Protein AF-A0A951FFN9-F1 (afdb_monomer)

Secondary structure (DSSP, 8-state):
-HHHHHHHHTS----TT------HHHHHHHHTSS---SSTTHHHHHHHHHHTSTT-----------TTS-GGG-HHHHHHTTSHHHHHHHHHH-HHHHHHHHHHHHHHHHHHHHH-

Foldseek 3Di:
DQVLLCVLVVHRADLLLLDDDDDPVLVVVVVPDPDDDPASLCSSQSVLSQVPDPPDDDDGDDDDRCVVVDCVVVVVVQVVLVHDVSVVCVCVVDVVVVVVVVVNVVSNSVSSVVRD

Solvent-accessible surface area (backbone atoms only — not comparable to full-atom values): 7029 Å² total; per-residue (Å²): 77,38,70,64,45,16,67,61,71,74,48,89,50,82,49,76,41,70,76,82,88,76,52,76,67,55,51,54,56,60,70,68,48,96,69,79,65,98,53,78,14,41,55,44,30,49,59,50,54,48,65,72,40,87,95,55,82,86,83,88,76,94,70,92,41,54,77,89,76,36,64,85,83,36,56,70,58,22,59,75,54,74,30,63,70,51,38,49,55,54,55,72,63,37,66,67,54,56,54,47,54,51,51,53,39,47,42,28,44,55,25,37,71,74,47,91

Mean predicted aligned error: 4.56 Å

pLDDT: mean 90.26, std 7.68, range [59.62, 97.44]

Sequence (116 aa):
ANHAFGLAFGQELDVTAASRGLSTRAIKALLSLPRPEPTIGNDCAWPLYLARIPNLVIGYTATEGLEWETPDRYADEIAMMGGLDAWIADFDGKTEHWAQRMRIGLHEVEAIERWR

Structure (mmCIF, N/CA/C/O backbone):
data_AF-A0A951FFN9-F1
#
_entry.id   AF-A0A951FFN9-F1
#
loop_
_atom_site.group_PDB
_atom_site.id
_atom_site.type_symbol
_atom_site.label_atom_id
_atom_site.label_alt_id
_atom_site.label_comp_id
_atom_site.label_asym_id
_atom_site.label_entity_id
_atom_site.label_seq_id
_atom_site.pdbx_PDB_ins_code
_atom_site.Cartn_x
_atom_site.Cartn_y
_atom_site.Cartn_z
_atom_site.occupancy
_atom_site.B_iso_or_equiv
_atom_site.auth_seq_id
_atom_site.auth_comp_id
_atom_site.auth_asym_id
_atom_site.auth_atom_id
_atom_site.pdbx_PDB_model_num
ATOM 1 N N . ALA A 1 1 ? 6.674 -5.328 3.746 1.00 88.38 1 ALA A N 1
ATOM 2 C CA . ALA A 1 1 ? 5.446 -5.022 4.502 1.00 88.38 1 ALA A CA 1
ATOM 3 C C . ALA A 1 1 ? 4.487 -6.211 4.590 1.00 88.38 1 ALA A C 1
ATOM 5 O O . ALA A 1 1 ? 4.163 -6.583 5.709 1.00 88.38 1 ALA A O 1
ATOM 6 N N . ASN A 1 2 ? 4.105 -6.861 3.479 1.00 93.44 2 ASN A N 1
ATOM 7 C CA . ASN A 1 2 ? 3.127 -7.972 3.457 1.00 93.44 2 ASN A CA 1
ATOM 8 C C . ASN A 1 2 ? 3.297 -9.031 4.557 1.00 93.44 2 ASN A C 1
ATOM 10 O O . ASN A 1 2 ? 2.337 -9.352 5.247 1.00 93.44 2 ASN A O 1
ATOM 14 N N . HIS A 1 3 ? 4.516 -9.529 4.790 1.00 95.25 3 HIS A N 1
ATOM 15 C CA . HIS A 1 3 ? 4.746 -10.502 5.863 1.00 95.25 3 HIS A CA 1
ATOM 16 C C . HIS A 1 3 ? 4.410 -9.944 7.259 1.00 95.25 3 HIS A C 1
ATOM 18 O O . HIS A 1 3 ? 3.689 -10.577 8.025 1.00 95.25 3 HIS A O 1
ATOM 24 N N . ALA A 1 4 ? 4.878 -8.732 7.579 1.00 95.69 4 ALA A N 1
ATOM 25 C CA . ALA A 1 4 ? 4.565 -8.071 8.846 1.00 95.69 4 ALA A CA 1
ATOM 26 C C . ALA A 1 4 ? 3.060 -7.793 8.984 1.00 95.69 4 ALA A C 1
ATOM 28 O O . ALA A 1 4 ? 2.497 -7.975 10.062 1.00 95.69 4 ALA A O 1
ATOM 29 N N . PHE A 1 5 ? 2.407 -7.406 7.885 1.00 96.00 5 PHE A N 1
ATOM 30 C CA . PHE A 1 5 ? 0.964 -7.198 7.857 1.00 96.00 5 PHE A CA 1
ATOM 31 C C . PHE A 1 5 ? 0.222 -8.498 8.156 1.00 96.00 5 PHE A C 1
ATOM 33 O O . PHE A 1 5 ? -0.653 -8.513 9.015 1.00 96.00 5 PHE A O 1
ATOM 40 N N . GLY A 1 6 ? 0.618 -9.602 7.520 1.00 95.25 6 GLY A N 1
ATOM 41 C CA . GLY A 1 6 ? -0.003 -10.901 7.745 1.00 95.25 6 GLY A CA 1
ATOM 42 C C . GLY A 1 6 ? 0.128 -11.392 9.186 1.00 95.25 6 GLY A C 1
ATOM 43 O O . GLY A 1 6 ? -0.830 -11.938 9.730 1.00 95.25 6 GLY A O 1
ATOM 44 N N . LEU A 1 7 ? 1.261 -11.120 9.844 1.00 96.00 7 LEU A N 1
ATOM 45 C CA . LEU A 1 7 ? 1.438 -11.398 11.274 1.00 96.00 7 LEU A CA 1
ATOM 46 C C . LEU A 1 7 ? 0.487 -10.575 12.156 1.00 96.00 7 LEU A C 1
ATOM 48 O O . LEU A 1 7 ? -0.079 -11.114 13.102 1.00 96.00 7 LEU A O 1
ATOM 52 N N . ALA A 1 8 ? 0.313 -9.285 11.862 1.00 95.50 8 ALA A N 1
ATOM 53 C CA . ALA A 1 8 ? -0.570 -8.403 12.627 1.00 95.50 8 ALA A CA 1
ATOM 54 C C . ALA A 1 8 ? -2.058 -8.696 12.382 1.00 95.50 8 ALA A C 1
ATOM 56 O O . ALA A 1 8 ? -2.869 -8.641 13.302 1.00 95.50 8 ALA A O 1
ATOM 57 N N . PHE A 1 9 ? -2.414 -9.008 11.139 1.00 93.31 9 PHE A N 1
ATOM 58 C CA . PHE A 1 9 ? -3.788 -9.243 10.718 1.00 93.31 9 PHE A CA 1
ATOM 59 C C . PHE A 1 9 ? -4.262 -10.674 11.025 1.00 93.31 9 PHE A C 1
ATOM 61 O O . PHE A 1 9 ? -5.456 -10.914 11.184 1.00 93.31 9 PHE A O 1
ATOM 68 N N . GLY A 1 10 ? -3.333 -11.632 11.114 1.00 93.00 10 GLY A N 1
ATOM 69 C CA . GLY A 1 10 ? -3.628 -13.055 11.310 1.00 93.00 10 GLY A CA 1
ATOM 70 C C . GLY A 1 10 ? -3.967 -13.811 10.020 1.00 93.00 10 GLY A C 1
ATOM 71 O O . GLY A 1 10 ? -4.426 -14.950 10.086 1.00 93.00 10 GLY A O 1
ATOM 72 N N . GLN A 1 11 ? -3.749 -13.199 8.852 1.00 90.19 11 GLN A N 1
ATOM 73 C CA . GLN A 1 11 ? -3.946 -13.807 7.534 1.00 90.19 11 GLN A CA 1
ATOM 74 C C . GLN A 1 11 ? -2.967 -13.202 6.525 1.00 90.19 11 GLN A C 1
ATOM 76 O O . GLN A 1 11 ? -2.741 -11.995 6.530 1.00 90.19 11 GLN A O 1
ATOM 81 N N . GLU A 1 12 ? -2.435 -14.021 5.619 1.00 91.31 12 GLU A N 1
ATOM 82 C CA . GLU A 1 12 ? -1.634 -13.533 4.495 1.00 91.31 12 GLU A CA 1
ATOM 83 C C . GLU A 1 12 ? -2.480 -12.694 3.530 1.00 91.31 12 GLU A C 1
ATOM 85 O O . GLU A 1 12 ? -3.492 -13.154 2.994 1.00 91.31 12 GLU A O 1
ATOM 90 N N . LEU A 1 13 ? -2.055 -11.446 3.331 1.00 90.38 13 LEU A N 1
ATOM 91 C CA . LEU A 1 13 ? -2.694 -10.456 2.474 1.00 90.38 13 LEU A CA 1
ATOM 92 C C . LEU A 1 13 ? -1.608 -9.625 1.784 1.00 90.38 13 LEU A C 1
ATOM 94 O O . LEU A 1 13 ? -0.624 -9.237 2.421 1.00 90.38 13 LEU A O 1
ATOM 98 N N . ASP A 1 14 ? -1.799 -9.342 0.495 1.00 90.88 14 ASP A N 1
ATOM 99 C CA . ASP A 1 14 ? -0.994 -8.350 -0.213 1.00 90.88 14 ASP A CA 1
ATOM 100 C C . ASP A 1 14 ? -1.565 -6.957 0.051 1.00 90.88 14 ASP A C 1
ATOM 102 O O . ASP A 1 14 ? -2.558 -6.547 -0.548 1.00 90.88 14 ASP A O 1
ATOM 106 N N . VAL A 1 15 ? -0.961 -6.252 1.004 1.00 89.88 15 VAL A N 1
ATOM 107 C CA . VAL A 1 15 ? -1.342 -4.878 1.341 1.00 89.88 15 VAL A CA 1
ATOM 108 C C . VAL A 1 15 ? -0.609 -3.863 0.461 1.00 89.88 15 VAL A C 1
ATOM 110 O O . VAL A 1 15 ? -1.113 -2.765 0.239 1.00 89.88 15 VAL A O 1
ATOM 113 N N . THR A 1 16 ? 0.539 -4.257 -0.101 1.00 88.56 16 THR A N 1
ATOM 114 C CA . THR A 1 16 ? 1.396 -3.394 -0.929 1.00 88.56 16 THR A CA 1
ATOM 115 C C . THR A 1 16 ? 0.833 -3.118 -2.318 1.00 88.56 16 THR A C 1
ATOM 117 O O . THR A 1 16 ? 1.267 -2.173 -2.969 1.00 88.56 16 THR A O 1
ATOM 120 N N . ALA A 1 17 ? -0.171 -3.882 -2.759 1.00 88.12 17 ALA A N 1
ATOM 121 C CA . ALA A 1 17 ? -0.916 -3.585 -3.981 1.00 88.12 17 ALA A CA 1
ATOM 122 C C . ALA A 1 17 ? -1.710 -2.263 -3.905 1.00 88.12 17 ALA A C 1
ATOM 124 O O . ALA A 1 17 ? -2.238 -1.812 -4.919 1.00 88.12 17 ALA A O 1
ATOM 125 N N . ALA A 1 18 ? -1.853 -1.665 -2.711 1.00 86.19 18 ALA A N 1
ATOM 126 C CA . ALA A 1 18 ? -2.521 -0.382 -2.452 1.00 86.19 18 ALA A CA 1
ATOM 127 C C . ALA A 1 18 ? -3.989 -0.273 -2.933 1.00 86.19 18 ALA A C 1
ATOM 129 O O . ALA A 1 18 ? -4.625 0.779 -2.796 1.00 86.19 18 ALA A O 1
ATOM 130 N N . SER A 1 19 ? -4.579 -1.363 -3.426 1.00 86.81 19 SER A N 1
ATOM 131 C CA . SER A 1 19 ? -5.939 -1.430 -3.958 1.00 86.81 19 SER A CA 1
ATOM 132 C C . SER A 1 19 ? -6.953 -1.777 -2.868 1.00 86.81 19 SER A C 1
ATOM 134 O O . SER A 1 19 ? -6.740 -2.679 -2.058 1.00 86.81 19 SER A O 1
ATOM 136 N N . ARG A 1 20 ? -8.082 -1.053 -2.819 1.00 88.75 20 ARG A N 1
ATOM 137 C CA . ARG A 1 20 ? -9.149 -1.319 -1.838 1.00 88.75 20 ARG A CA 1
ATOM 138 C C . ARG A 1 20 ? -10.541 -0.969 -2.343 1.00 88.75 20 ARG A C 1
ATOM 140 O O . ARG A 1 20 ? -10.770 0.095 -2.911 1.00 88.75 20 ARG A O 1
ATOM 147 N N . GLY A 1 21 ? -11.497 -1.833 -2.016 1.00 92.31 21 GLY A N 1
ATOM 148 C CA . GLY A 1 21 ? -12.924 -1.528 -2.057 1.00 92.31 21 GLY A CA 1
ATOM 149 C C . GLY A 1 21 ? -13.445 -1.238 -0.651 1.00 92.31 21 GLY A C 1
ATOM 150 O O . GLY A 1 21 ? -13.131 -1.963 0.291 1.00 92.31 21 GLY A O 1
ATOM 151 N N . LEU A 1 22 ? -14.263 -0.194 -0.492 1.00 95.56 22 LEU A N 1
ATOM 152 C CA . LEU A 1 22 ? -14.855 0.169 0.798 1.00 95.56 22 LEU A CA 1
ATOM 153 C C . LEU A 1 22 ? -16.377 0.234 0.699 1.00 95.56 22 LEU A C 1
ATOM 155 O O . LEU A 1 22 ? -16.939 0.908 -0.161 1.00 95.56 22 LEU A O 1
ATOM 159 N N . SER A 1 23 ? -17.061 -0.426 1.636 1.00 96.81 23 SER A N 1
ATOM 160 C CA . SER A 1 23 ? -18.502 -0.235 1.809 1.00 96.81 23 SER A CA 1
ATOM 161 C C . SER A 1 23 ? -18.800 1.124 2.449 1.00 96.81 23 SER A C 1
ATOM 163 O O . SER A 1 23 ? -17.986 1.668 3.197 1.00 96.81 23 SER A O 1
ATOM 165 N N . THR A 1 24 ? -20.019 1.641 2.270 1.00 97.44 24 THR A N 1
ATOM 166 C CA . THR A 1 24 ? -20.462 2.886 2.924 1.00 97.44 24 THR A CA 1
ATOM 167 C C . THR A 1 24 ? -20.293 2.853 4.447 1.00 97.44 24 THR A C 1
ATOM 169 O O . THR A 1 24 ? -19.984 3.875 5.056 1.00 97.44 24 THR A O 1
ATOM 172 N N . ARG A 1 25 ? -20.475 1.687 5.085 1.00 97.06 25 ARG A N 1
ATOM 173 C CA . ARG A 1 25 ? -20.280 1.534 6.537 1.00 97.06 25 ARG A CA 1
ATOM 174 C C . ARG A 1 25 ? -18.808 1.670 6.931 1.00 97.06 25 ARG A C 1
ATOM 176 O O . ARG A 1 25 ? -18.518 2.370 7.895 1.00 97.06 25 ARG A O 1
A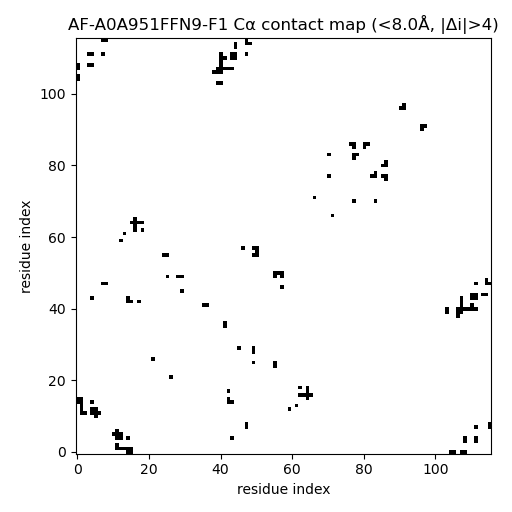TOM 183 N N . ALA A 1 26 ? -17.900 1.066 6.164 1.00 97.25 26 ALA A N 1
ATOM 184 C CA . ALA A 1 26 ? -16.460 1.191 6.384 1.00 97.25 26 ALA A CA 1
ATOM 185 C C . ALA A 1 26 ? -15.983 2.641 6.202 1.00 97.25 26 ALA A C 1
ATOM 187 O O . ALA A 1 26 ? -15.254 3.154 7.044 1.00 97.25 26 ALA A O 1
ATOM 188 N N . ILE A 1 27 ? -16.473 3.335 5.168 1.00 96.06 27 ILE A N 1
ATOM 189 C CA . ILE A 1 27 ? -16.167 4.757 4.940 1.00 96.06 27 ILE A CA 1
ATOM 190 C C . ILE A 1 27 ? -16.587 5.602 6.147 1.00 96.06 27 ILE A C 1
ATOM 192 O O . ILE A 1 27 ? -15.791 6.384 6.655 1.00 96.06 27 ILE A O 1
ATOM 196 N N . LYS A 1 28 ? -17.817 5.424 6.650 1.00 96.50 28 LYS A N 1
ATOM 197 C CA . LYS A 1 28 ? -18.297 6.158 7.834 1.00 96.50 28 LYS A CA 1
ATOM 198 C C . LYS A 1 28 ? -17.435 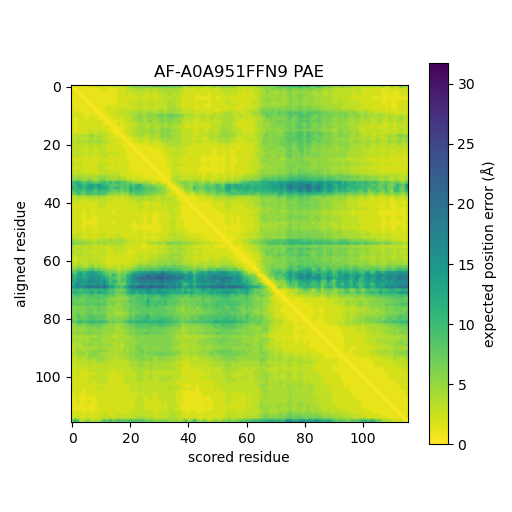5.901 9.070 1.00 96.50 28 LYS A C 1
ATOM 200 O O . LYS A 1 28 ? -17.169 6.837 9.815 1.00 96.50 28 LYS A O 1
ATOM 205 N N . ALA A 1 29 ? -16.997 4.660 9.275 1.00 95.44 29 ALA A N 1
ATOM 206 C CA . ALA A 1 29 ? -16.105 4.325 10.376 1.00 95.44 29 ALA A CA 1
ATOM 207 C C . ALA A 1 29 ? -14.746 5.028 10.247 1.00 95.44 29 ALA A C 1
ATOM 209 O O . ALA A 1 29 ? -14.306 5.673 11.194 1.00 95.44 29 ALA A O 1
ATOM 210 N N . LEU A 1 30 ? -14.119 4.985 9.068 1.00 94.12 30 LEU A N 1
ATOM 211 C CA . LEU A 1 30 ? -12.847 5.673 8.824 1.00 94.12 30 LEU A CA 1
ATOM 212 C C . LEU A 1 30 ? -12.964 7.190 9.009 1.00 94.12 30 LEU A C 1
ATOM 214 O O . LEU A 1 30 ? -12.105 7.796 9.637 1.00 94.12 30 LEU A O 1
ATOM 218 N N . LEU A 1 31 ? -14.051 7.799 8.529 1.00 93.44 31 LEU A N 1
ATOM 219 C CA . LEU A 1 31 ? -14.303 9.235 8.689 1.00 93.44 31 LEU A CA 1
ATOM 220 C C . LEU A 1 31 ? -14.570 9.656 10.142 1.00 93.44 31 LEU A C 1
ATOM 222 O O . LEU A 1 31 ? -14.4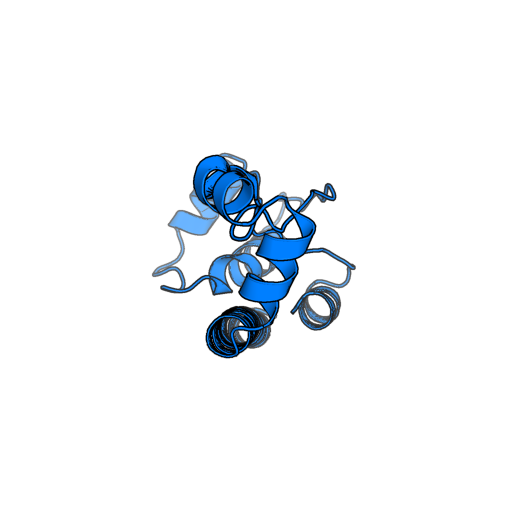95 10.843 10.447 1.00 93.44 31 LEU A O 1
ATOM 226 N N . SER A 1 32 ? -14.883 8.713 11.035 1.00 92.25 32 SER A N 1
ATOM 227 C CA . SER A 1 32 ? -15.023 8.992 12.469 1.00 92.25 32 SER A CA 1
ATOM 228 C C . SER A 1 32 ? -13.680 9.076 13.203 1.00 92.25 32 SER A C 1
ATOM 230 O O . SER A 1 32 ? -13.639 9.522 14.351 1.00 92.25 32 SER A O 1
ATOM 232 N N . LEU A 1 33 ? -12.577 8.674 12.557 1.00 89.25 33 LEU A N 1
ATOM 233 C CA . LEU A 1 33 ? -11.244 8.794 13.132 1.00 89.25 33 LEU A CA 1
ATOM 234 C C . LEU A 1 33 ? -10.806 10.268 13.168 1.00 89.25 33 LEU A C 1
ATOM 236 O O . LEU A 1 33 ? -10.962 10.984 12.178 1.00 89.25 33 LEU A O 1
ATOM 240 N N . PRO A 1 34 ? -10.197 10.730 14.274 1.00 83.31 34 PRO A N 1
ATOM 241 C CA . PRO A 1 34 ? -9.832 12.135 14.449 1.00 83.31 34 PRO A CA 1
ATOM 242 C C . PRO A 1 34 ? -8.780 12.634 13.446 1.00 83.31 34 PRO A C 1
ATOM 244 O O . PRO A 1 34 ? -8.734 13.834 13.177 1.00 83.31 34 PRO A O 1
ATOM 247 N N . ARG A 1 35 ? -7.945 11.746 12.878 1.00 79.94 35 ARG A N 1
ATOM 248 C CA . ARG A 1 35 ? -7.057 12.054 11.743 1.00 79.94 35 ARG A CA 1
ATOM 249 C C . ARG A 1 35 ? -6.475 10.768 11.126 1.00 79.94 35 ARG A C 1
ATOM 251 O O . ARG A 1 35 ? -5.906 9.981 11.880 1.00 79.94 35 ARG A O 1
ATOM 258 N N . PRO A 1 36 ? -6.559 10.552 9.800 1.00 72.88 36 PRO A N 1
ATOM 259 C CA . PRO A 1 36 ? -5.817 9.479 9.137 1.00 72.88 36 PRO A CA 1
ATOM 260 C C . PRO A 1 36 ? -4.315 9.800 9.079 1.00 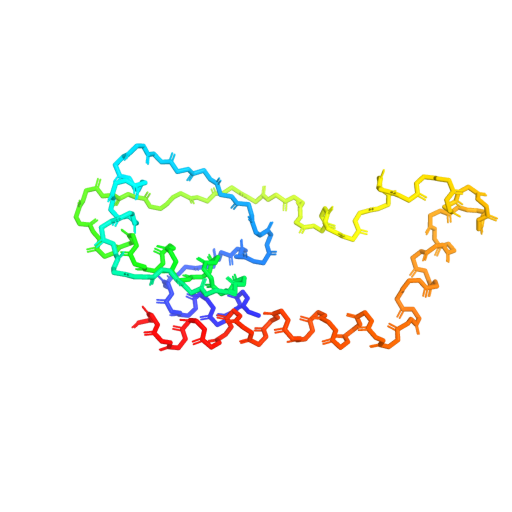72.88 36 PRO A C 1
ATOM 262 O O . PRO A 1 36 ? -3.910 10.962 9.202 1.00 72.88 36 PRO A O 1
ATOM 265 N N . GLU A 1 37 ? -3.480 8.784 8.870 1.00 75.56 37 GLU A N 1
ATOM 266 C CA . GLU A 1 37 ? -2.041 8.990 8.695 1.00 75.56 37 GLU A CA 1
ATOM 267 C C . GLU A 1 37 ? -1.791 9.787 7.404 1.00 75.56 37 GLU A C 1
ATOM 269 O O . GLU A 1 37 ? -2.407 9.498 6.382 1.00 75.56 37 GLU A O 1
ATOM 274 N N . PRO A 1 38 ? -0.921 10.807 7.377 1.00 85.75 38 PRO A N 1
ATOM 275 C CA . PRO A 1 38 ? -0.643 11.556 6.151 1.00 85.75 38 PRO A CA 1
ATOM 276 C C . PRO A 1 38 ? 0.373 10.820 5.256 1.00 85.75 38 PRO A C 1
ATOM 278 O O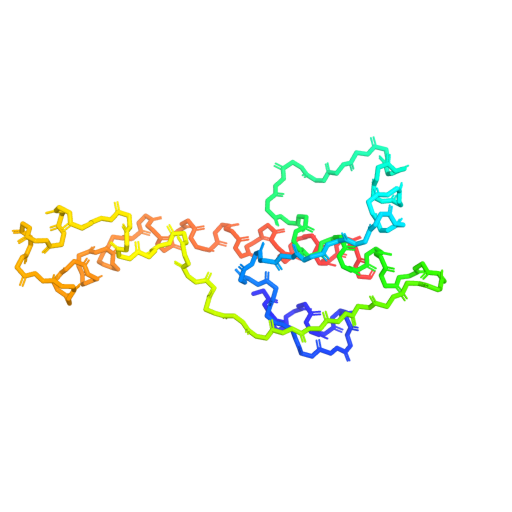 . PRO A 1 38 ? 1.253 11.447 4.672 1.00 85.75 38 PRO A O 1
ATOM 281 N N . THR A 1 39 ? 0.303 9.489 5.199 1.00 90.81 39 THR A N 1
ATOM 282 C CA . THR A 1 39 ? 1.245 8.620 4.482 1.00 90.81 39 THR A CA 1
ATOM 283 C C . THR A 1 39 ? 0.500 7.458 3.819 1.00 90.81 39 THR A C 1
ATOM 285 O O . THR A 1 39 ? -0.684 7.220 4.077 1.00 90.81 39 THR A O 1
ATOM 288 N N . ILE A 1 40 ? 1.222 6.697 2.993 1.00 90.06 40 ILE A N 1
ATOM 289 C CA . ILE A 1 40 ? 0.746 5.429 2.420 1.00 90.06 40 ILE A CA 1
ATOM 290 C C . ILE A 1 40 ? 0.512 4.341 3.488 1.00 90.06 40 ILE A C 1
ATOM 292 O O . ILE A 1 40 ? -0.146 3.345 3.227 1.00 90.06 40 ILE A O 1
ATOM 296 N N . GLY A 1 41 ? 0.947 4.563 4.736 1.00 93.25 41 GLY A N 1
ATOM 297 C CA . GLY A 1 41 ? 0.693 3.662 5.864 1.00 93.25 41 GLY A CA 1
ATOM 298 C C . GLY A 1 41 ? -0.795 3.424 6.159 1.00 93.25 41 GLY A C 1
ATOM 299 O O . GLY A 1 41 ? -1.153 2.401 6.744 1.00 93.25 41 GLY A O 1
ATOM 300 N N . ASN A 1 42 ? -1.688 4.301 5.678 1.00 92.69 42 ASN A N 1
ATOM 301 C CA . ASN A 1 42 ? -3.139 4.077 5.720 1.00 92.69 42 ASN A CA 1
ATOM 302 C C . ASN A 1 42 ? -3.572 2.754 5.077 1.00 92.69 42 ASN A C 1
ATOM 304 O O . ASN A 1 42 ? -4.588 2.188 5.479 1.00 92.69 42 ASN A O 1
ATOM 308 N N . ASP A 1 43 ? -2.807 2.265 4.106 1.00 91.56 43 ASP A N 1
ATOM 309 C CA . ASP A 1 43 ? -3.078 1.030 3.374 1.00 91.56 43 ASP A CA 1
ATOM 310 C C . ASP A 1 43 ? -3.032 -0.170 4.321 1.00 91.56 43 ASP A C 1
ATOM 312 O O . ASP A 1 43 ? -3.830 -1.095 4.193 1.00 91.56 43 ASP A O 1
ATOM 316 N N . CYS A 1 44 ? -2.195 -0.087 5.360 1.00 94.06 44 CYS A N 1
ATOM 317 C CA . CYS A 1 44 ? -2.150 -1.036 6.462 1.00 94.06 44 CYS A CA 1
ATOM 318 C C . CYS A 1 44 ? -3.061 -0.643 7.638 1.00 94.06 44 CYS A C 1
ATOM 320 O O . CYS A 1 44 ? -3.754 -1.491 8.202 1.00 94.06 44 CYS A O 1
ATOM 322 N N . ALA A 1 45 ? -3.083 0.633 8.030 1.00 93.88 45 ALA A N 1
ATOM 323 C CA . ALA A 1 45 ? -3.815 1.075 9.219 1.00 93.88 45 ALA A CA 1
ATOM 324 C C . ALA A 1 45 ? -5.331 0.847 9.101 1.00 93.88 45 ALA A C 1
ATOM 326 O O . ALA A 1 45 ? -5.981 0.391 10.044 1.00 93.88 45 ALA A O 1
ATOM 327 N N . TRP A 1 46 ? -5.912 1.150 7.937 1.00 93.88 46 TRP A N 1
ATOM 328 C CA . TRP A 1 46 ? -7.356 1.063 7.724 1.00 93.88 46 TRP A CA 1
ATOM 329 C C . TRP A 1 46 ? -7.903 -0.360 7.857 1.00 93.88 46 TRP A C 1
ATOM 331 O O . TRP A 1 46 ? -8.856 -0.528 8.619 1.00 93.88 46 TRP A O 1
ATOM 341 N N . PRO A 1 47 ? -7.363 -1.391 7.177 1.00 93.81 47 PRO A N 1
ATOM 342 C CA . PRO A 1 47 ? -7.866 -2.751 7.344 1.00 93.81 47 PRO A CA 1
ATOM 343 C C . PRO A 1 47 ? -7.690 -3.275 8.776 1.00 93.81 47 PRO A C 1
ATOM 345 O O . PRO A 1 47 ? -8.615 -3.912 9.278 1.00 93.81 47 PRO A O 1
ATOM 348 N N . LEU A 1 48 ? -6.589 -2.951 9.470 1.00 94.38 48 LEU A N 1
ATOM 349 C CA . LEU A 1 48 ? -6.397 -3.321 10.884 1.00 94.38 48 LEU A CA 1
ATOM 350 C C . LEU A 1 48 ? -7.454 -2.679 11.793 1.00 94.38 48 LEU A C 1
ATOM 352 O O . LEU A 1 48 ? -8.048 -3.348 12.639 1.00 94.38 48 LEU A O 1
ATOM 356 N N . TYR A 1 49 ? -7.744 -1.392 11.592 1.00 94.50 49 TYR A N 1
ATOM 357 C CA . TYR A 1 49 ? -8.805 -0.701 12.320 1.00 94.50 49 TYR A CA 1
ATOM 358 C C . TYR A 1 49 ? -10.190 -1.287 12.018 1.00 94.50 49 TYR A C 1
ATOM 360 O O . TYR A 1 49 ? -10.947 -1.607 12.934 1.00 94.50 49 TYR A O 1
ATOM 368 N N . LEU A 1 50 ? -10.526 -1.447 10.736 1.00 95.12 50 LEU A N 1
ATOM 369 C CA . LEU A 1 50 ? -11.839 -1.918 10.299 1.00 95.12 50 LEU A CA 1
ATOM 370 C C . LEU A 1 50 ? -12.116 -3.361 10.732 1.00 95.12 50 LEU A C 1
ATOM 372 O O . LEU A 1 50 ? -13.262 -3.672 11.055 1.00 95.12 50 LEU A O 1
ATOM 376 N N . ALA A 1 51 ? -11.091 -4.216 10.803 1.00 94.25 51 ALA A N 1
ATOM 377 C CA . ALA A 1 51 ? -11.211 -5.590 11.294 1.00 94.25 51 ALA A CA 1
ATOM 378 C C . ALA A 1 51 ? -11.666 -5.674 12.762 1.00 94.25 51 ALA A C 1
ATOM 380 O O . ALA A 1 51 ? -12.233 -6.682 13.177 1.00 94.25 51 ALA A O 1
ATOM 381 N N . ARG A 1 52 ? -11.466 -4.608 13.550 1.00 93.31 52 ARG A N 1
ATOM 382 C CA . ARG A 1 52 ? -11.893 -4.529 14.958 1.00 93.31 52 ARG A CA 1
ATOM 383 C C . ARG A 1 52 ? -13.345 -4.081 15.122 1.00 93.31 52 ARG A C 1
ATOM 385 O O . ARG A 1 52 ? -13.872 -4.120 16.233 1.00 93.31 52 ARG A O 1
ATOM 392 N N . ILE A 1 53 ? -13.998 -3.629 14.051 1.00 95.44 53 ILE A N 1
ATOM 393 C CA . ILE A 1 53 ? -15.371 -3.126 14.110 1.00 95.44 53 ILE A CA 1
ATOM 394 C C . ILE A 1 53 ? -16.351 -4.291 13.952 1.00 95.44 53 ILE A C 1
ATOM 396 O O . ILE A 1 53 ? -16.355 -4.952 12.909 1.00 95.44 53 ILE A O 1
ATOM 400 N N . PRO A 1 54 ? -17.253 -4.512 14.927 1.00 94.69 54 PRO A N 1
ATOM 401 C CA . PRO A 1 54 ? -18.265 -5.550 14.809 1.00 94.69 54 PRO A CA 1
ATOM 402 C C . PRO A 1 54 ? -19.111 -5.382 13.540 1.00 94.69 54 PRO A C 1
ATOM 404 O O . PRO A 1 54 ? -19.568 -4.283 13.221 1.00 94.69 54 PRO A O 1
ATOM 407 N N . ASN A 1 55 ? -19.397 -6.494 12.859 1.00 93.12 55 ASN A N 1
ATOM 408 C CA . ASN A 1 55 ? -20.232 -6.563 11.649 1.00 93.12 55 ASN A CA 1
ATOM 409 C C . ASN A 1 55 ? -19.626 -5.946 10.373 1.00 93.12 55 ASN A C 1
ATOM 411 O O . ASN A 1 55 ? -20.351 -5.761 9.384 1.00 93.12 55 ASN A O 1
ATOM 415 N N . LEU A 1 56 ? -18.326 -5.641 10.373 1.00 95.88 56 LEU A N 1
ATOM 416 C CA . LEU A 1 56 ? -17.540 -5.483 9.152 1.00 95.88 56 LEU A CA 1
ATOM 417 C C . LEU A 1 56 ? -16.741 -6.760 8.886 1.00 95.88 56 LEU A C 1
ATOM 419 O O . LEU A 1 56 ? -16.370 -7.480 9.806 1.00 95.88 56 LEU A O 1
ATOM 423 N N . VAL A 1 57 ? -16.514 -7.047 7.607 1.00 93.38 57 VAL A N 1
ATOM 424 C CA . VAL A 1 57 ? -15.730 -8.196 7.148 1.00 93.38 57 VAL A CA 1
ATOM 425 C C . VAL A 1 57 ? -14.681 -7.674 6.185 1.00 93.38 57 VAL A C 1
ATOM 427 O O . VAL A 1 57 ? -14.985 -6.824 5.344 1.00 93.38 57 VAL A O 1
ATOM 430 N N . ILE A 1 58 ? -13.461 -8.186 6.311 1.00 92.50 58 ILE A N 1
ATOM 431 C CA . ILE A 1 58 ? -12.382 -7.921 5.368 1.00 92.50 58 ILE A CA 1
ATOM 432 C C . ILE A 1 58 ? -12.353 -9.064 4.356 1.00 92.50 58 ILE A C 1
ATOM 434 O O . ILE A 1 58 ? -12.200 -10.226 4.723 1.00 92.50 58 ILE A O 1
ATOM 438 N N . GLY A 1 59 ? -12.565 -8.722 3.087 1.00 91.88 59 GLY A N 1
ATOM 439 C CA . GLY A 1 59 ? -12.365 -9.629 1.960 1.00 91.88 59 GLY A CA 1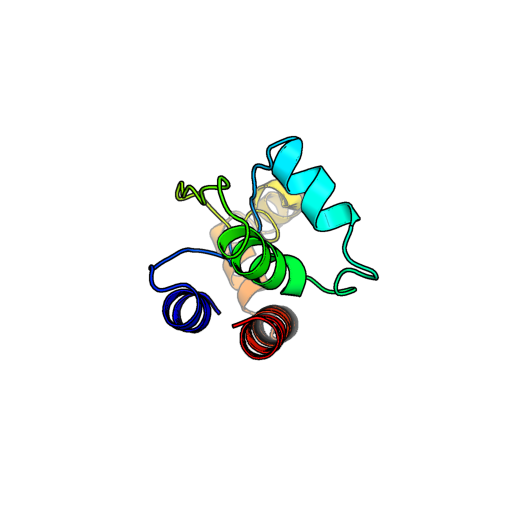
ATOM 440 C C . GLY A 1 59 ? -11.001 -9.400 1.317 1.00 91.88 59 GLY A C 1
ATOM 441 O O . GLY A 1 59 ? -10.382 -8.358 1.526 1.00 91.88 59 GLY A O 1
ATOM 442 N N . TYR A 1 60 ? -10.560 -10.358 0.506 1.00 91.88 60 TYR A N 1
ATOM 443 C CA . TYR A 1 60 ? -9.319 -10.261 -0.254 1.00 91.88 60 TYR A CA 1
ATOM 444 C C . TYR A 1 60 ? -9.513 -10.772 -1.676 1.00 91.88 60 TYR A C 1
ATOM 446 O O . TYR A 1 60 ? -10.207 -11.760 -1.917 1.00 91.88 60 TYR A O 1
ATOM 454 N N . THR A 1 61 ? -8.894 -10.086 -2.625 1.00 90.25 61 THR A N 1
ATOM 455 C CA . THR A 1 61 ? -8.778 -10.513 -4.015 1.00 90.25 61 THR A CA 1
ATOM 456 C C . THR A 1 61 ? -7.401 -10.080 -4.476 1.00 90.25 61 THR A C 1
ATOM 458 O O . THR A 1 61 ? -7.086 -8.897 -4.404 1.00 90.25 61 THR A O 1
ATOM 461 N N . ALA A 1 62 ? -6.578 -11.042 -4.891 1.00 88.44 62 ALA A N 1
ATOM 462 C CA . ALA A 1 62 ? -5.253 -10.746 -5.414 1.00 88.44 62 ALA A CA 1
ATOM 463 C C . ALA A 1 62 ? -5.376 -9.916 -6.699 1.00 88.44 62 ALA A C 1
ATOM 465 O O . ALA A 1 62 ? -6.214 -10.213 -7.555 1.00 88.44 62 ALA A O 1
ATOM 466 N N . THR A 1 63 ? -4.536 -8.896 -6.823 1.00 83.50 63 THR A N 1
ATOM 467 C CA . THR A 1 63 ? -4.442 -8.034 -8.003 1.00 83.50 63 THR A CA 1
ATOM 468 C C . THR A 1 63 ? -2.992 -7.947 -8.455 1.00 83.50 63 THR A C 1
ATOM 470 O O . THR A 1 63 ? -2.078 -8.238 -7.687 1.00 83.50 63 THR A O 1
ATOM 473 N N . GLU A 1 64 ? -2.775 -7.533 -9.699 1.00 78.06 64 GLU A N 1
ATOM 474 C CA . GLU A 1 64 ? -1.473 -6.995 -10.096 1.00 78.06 64 GLU A CA 1
ATOM 475 C C . GLU A 1 64 ? -1.322 -5.638 -9.380 1.00 78.06 64 GLU A C 1
ATOM 477 O O . GLU A 1 64 ? -2.242 -4.821 -9.416 1.00 78.06 64 GLU A O 1
ATOM 482 N N . GLY A 1 65 ? -0.262 -5.474 -8.584 1.00 67.56 65 GLY A N 1
ATOM 483 C CA . GLY A 1 65 ? -0.116 -4.376 -7.619 1.00 67.56 65 GLY A CA 1
ATOM 484 C C . GLY A 1 65 ? 0.951 -3.343 -7.982 1.00 67.56 65 GLY A C 1
ATOM 485 O O . GLY A 1 65 ? 1.197 -2.430 -7.195 1.00 67.56 65 GLY A O 1
ATOM 486 N N . LEU A 1 66 ? 1.605 -3.470 -9.139 1.00 64.69 66 LEU A N 1
ATOM 487 C CA . LEU A 1 66 ? 2.723 -2.609 -9.531 1.00 64.69 66 LEU A CA 1
ATOM 488 C C . LEU A 1 66 ? 2.294 -1.462 -10.452 1.00 64.69 66 LEU A C 1
ATOM 490 O O . LEU A 1 66 ? 3.149 -0.805 -11.035 1.00 64.69 66 LEU A O 1
ATOM 494 N N . GLU A 1 67 ? 0.997 -1.133 -10.523 1.00 59.62 67 GLU A N 1
ATOM 495 C CA . GLU A 1 67 ? 0.436 -0.069 -11.384 1.00 59.62 67 GLU A CA 1
ATOM 496 C C . GLU A 1 67 ? 1.017 1.349 -11.181 1.00 59.62 67 GLU A C 1
ATOM 498 O O . GLU A 1 67 ? 0.786 2.270 -11.975 1.00 59.62 67 GLU A O 1
ATOM 503 N N . TRP A 1 68 ? 1.763 1.568 -10.099 1.00 60.03 68 TRP A N 1
ATOM 504 C CA . TRP A 1 68 ? 2.485 2.817 -9.865 1.00 60.03 68 TRP A CA 1
ATOM 505 C C . TRP A 1 68 ? 3.864 2.851 -10.553 1.00 60.03 68 TRP A C 1
ATOM 507 O O . TRP A 1 68 ? 4.344 3.941 -10.859 1.00 60.03 68 TRP A O 1
ATOM 517 N N . GLU A 1 69 ? 4.449 1.686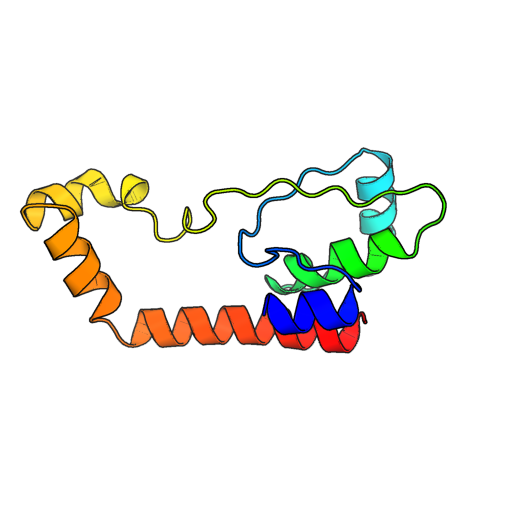 -10.852 1.00 66.25 69 GLU A N 1
ATOM 518 C CA . GLU A 1 69 ? 5.653 1.481 -11.680 1.00 66.25 69 GLU A CA 1
ATOM 519 C C . GLU A 1 69 ? 5.299 0.859 -13.035 1.00 66.25 69 GLU A C 1
ATOM 521 O O . GLU A 1 69 ? 6.188 0.386 -13.746 1.00 66.25 69 GLU A O 1
ATOM 526 N N . THR A 1 70 ? 4.010 0.809 -13.403 1.00 68.44 70 THR A N 1
ATOM 527 C CA . THR A 1 70 ? 3.641 0.064 -14.598 1.00 68.44 70 THR A CA 1
ATOM 528 C C . THR A 1 70 ? 4.127 0.760 -15.862 1.00 68.44 70 THR A C 1
ATOM 530 O O . THR A 1 70 ? 3.935 1.970 -16.043 1.00 68.44 70 THR A O 1
ATOM 533 N N . PRO A 1 71 ? 4.648 -0.040 -16.801 1.00 75.31 71 PRO A N 1
ATOM 534 C CA . PRO A 1 71 ? 4.983 0.372 -18.157 1.00 75.31 71 PRO A CA 1
ATOM 535 C C . PRO A 1 71 ? 3.896 1.181 -18.875 1.00 75.31 71 PRO A C 1
ATOM 537 O O . PRO A 1 71 ? 4.195 2.020 -19.721 1.00 75.31 71 PRO A O 1
ATOM 540 N N . ASP A 1 72 ? 2.630 0.972 -18.512 1.00 76.56 72 ASP A N 1
ATOM 541 C CA . ASP A 1 72 ? 1.467 1.627 -19.116 1.00 76.56 72 ASP A CA 1
ATOM 542 C C . ASP A 1 72 ? 1.507 3.160 -19.022 1.00 76.56 72 ASP A C 1
ATOM 544 O O . ASP A 1 72 ? 0.910 3.849 -19.850 1.00 76.56 72 ASP A O 1
ATOM 548 N N . ARG A 1 73 ? 2.234 3.716 -18.041 1.00 81.88 73 ARG A N 1
ATOM 549 C CA . ARG A 1 73 ? 2.427 5.170 -17.892 1.00 81.88 73 ARG A CA 1
ATOM 550 C C . ARG A 1 73 ? 3.573 5.728 -18.738 1.00 81.88 73 ARG A C 1
ATOM 552 O O . ARG A 1 73 ? 3.691 6.944 -18.857 1.00 81.88 73 ARG A O 1
ATOM 559 N N . TYR A 1 74 ? 4.394 4.856 -19.318 1.00 86.00 74 TYR A N 1
ATOM 560 C CA . TYR A 1 74 ? 5.683 5.179 -19.929 1.00 86.00 74 TYR A CA 1
ATOM 561 C C . TYR A 1 74 ? 5.788 4.675 -21.373 1.00 86.00 74 TYR A C 1
ATOM 563 O O . TYR A 1 74 ? 6.886 4.440 -21.870 1.00 86.00 74 TYR A O 1
ATOM 571 N N . ALA A 1 75 ? 4.656 4.512 -22.065 1.00 89.88 75 ALA A N 1
ATOM 572 C CA . ALA A 1 75 ? 4.607 3.938 -23.413 1.00 89.88 75 ALA A CA 1
ATOM 573 C C . ALA A 1 75 ? 5.590 4.605 -24.399 1.00 89.88 75 ALA A C 1
ATOM 575 O O . ALA A 1 75 ? 6.285 3.907 -25.140 1.00 89.88 75 ALA A O 1
ATOM 576 N N . ASP A 1 76 ? 5.697 5.937 -24.365 1.00 92.00 76 ASP A N 1
ATOM 577 C CA . ASP A 1 76 ? 6.617 6.694 -25.223 1.00 92.00 76 ASP A CA 1
ATOM 578 C C . ASP A 1 76 ? 8.092 6.434 -24.867 1.00 92.00 76 ASP A C 1
ATOM 580 O O . ASP A 1 76 ? 8.922 6.222 -25.752 1.00 92.00 76 ASP A O 1
ATOM 584 N N . GLU A 1 77 ? 8.424 6.392 -23.573 1.00 91.94 77 GLU A N 1
ATOM 585 C CA . GLU A 1 77 ? 9.782 6.105 -23.094 1.00 91.94 77 GLU A CA 1
ATOM 586 C C . GLU A 1 77 ? 10.198 4.675 -23.439 1.00 91.94 77 GLU A C 1
ATOM 588 O O . GLU A 1 77 ? 11.293 4.447 -23.945 1.00 91.94 77 GLU A O 1
ATOM 593 N N . ILE A 1 78 ? 9.297 3.714 -23.248 1.00 92.75 78 ILE A N 1
ATOM 594 C CA . ILE A 1 78 ? 9.507 2.308 -23.598 1.00 92.75 78 ILE A CA 1
ATOM 595 C C . ILE A 1 78 ? 9.801 2.167 -25.090 1.00 92.75 78 ILE A C 1
ATOM 597 O O . ILE A 1 78 ? 10.744 1.471 -25.474 1.00 92.75 78 ILE A O 1
ATOM 601 N N . ALA A 1 79 ? 9.022 2.845 -25.937 1.00 93.88 79 ALA A N 1
ATOM 602 C CA . ALA A 1 79 ? 9.250 2.847 -27.376 1.00 93.88 79 ALA A CA 1
ATOM 603 C C . ALA A 1 79 ? 10.613 3.467 -27.730 1.00 93.88 79 ALA A C 1
ATOM 605 O O . ALA A 1 79 ? 11.351 2.900 -28.537 1.00 93.88 79 ALA A O 1
ATOM 606 N N . MET A 1 80 ? 10.985 4.585 -27.095 1.00 95.31 80 MET A N 1
ATOM 607 C CA . MET A 1 80 ? 12.288 5.235 -27.289 1.00 95.31 80 MET A CA 1
ATOM 608 C C . MET A 1 80 ? 13.471 4.368 -26.844 1.00 95.31 80 MET A C 1
ATOM 610 O O . MET A 1 80 ? 14.528 4.406 -27.471 1.00 95.31 80 MET A O 1
ATOM 614 N N . MET A 1 81 ? 13.302 3.585 -25.780 1.00 94.44 81 MET A N 1
ATOM 615 C CA . MET A 1 81 ? 14.340 2.715 -25.219 1.00 94.44 81 MET A CA 1
ATOM 616 C C . MET A 1 81 ? 14.450 1.364 -25.934 1.00 94.44 81 MET A C 1
ATOM 618 O O . MET A 1 81 ? 15.324 0.563 -25.610 1.00 94.44 81 MET A O 1
ATOM 622 N N . GLY A 1 82 ? 13.605 1.122 -26.939 1.00 95.12 82 GLY A N 1
ATOM 623 C CA . GLY A 1 82 ? 13.645 -0.088 -27.755 1.00 95.12 82 GLY A CA 1
ATOM 624 C C . GLY A 1 82 ? 12.892 -1.274 -27.156 1.00 95.12 82 GLY A C 1
ATOM 625 O O . GLY A 1 82 ? 13.078 -2.397 -27.621 1.00 95.12 82 GLY A O 1
ATOM 626 N N . GLY A 1 83 ? 12.033 -1.044 -26.160 1.00 92.88 83 GLY A N 1
ATOM 627 C CA . GLY A 1 83 ? 11.151 -2.059 -25.594 1.00 92.88 83 GLY A CA 1
ATOM 628 C C . GLY A 1 83 ? 11.114 -2.079 -24.070 1.00 92.88 83 GLY A C 1
ATOM 629 O O . GLY A 1 83 ? 11.881 -1.405 -23.382 1.00 92.88 83 GLY A O 1
ATOM 630 N N . LEU A 1 84 ? 10.181 -2.881 -23.553 1.00 90.25 84 LEU A N 1
ATOM 631 C CA . LEU A 1 84 ? 9.872 -2.979 -22.129 1.00 90.25 84 LEU A CA 1
ATOM 632 C C . LEU A 1 84 ? 11.080 -3.420 -21.296 1.00 90.25 84 LEU A C 1
ATOM 634 O O . LEU A 1 84 ? 11.377 -2.804 -20.280 1.00 90.25 84 LEU A O 1
ATOM 638 N N . ASP A 1 85 ? 11.803 -4.444 -21.746 1.00 92.06 85 ASP A N 1
ATOM 639 C CA . ASP A 1 85 ? 12.929 -5.006 -20.992 1.00 92.06 85 ASP A CA 1
ATOM 640 C C . ASP A 1 85 ? 14.057 -3.984 -20.785 1.00 92.06 85 ASP A C 1
ATOM 642 O O . ASP A 1 85 ? 14.645 -3.912 -19.707 1.00 92.06 85 ASP A O 1
ATOM 646 N N . ALA A 1 86 ? 14.336 -3.159 -21.802 1.00 93.50 86 ALA A N 1
ATOM 647 C CA . ALA A 1 86 ? 15.338 -2.098 -21.717 1.00 93.50 86 ALA A CA 1
ATOM 648 C C . ALA A 1 86 ? 14.907 -0.992 -20.746 1.00 93.50 86 ALA A C 1
ATOM 650 O O . ALA A 1 86 ? 15.725 -0.500 -19.968 1.00 93.50 86 ALA A O 1
ATOM 651 N N . TRP A 1 87 ? 13.620 -0.638 -20.761 1.00 92.75 87 TRP A N 1
ATOM 652 C CA . TRP A 1 87 ? 13.049 0.325 -19.825 1.00 92.75 87 TRP A CA 1
ATOM 653 C C . TRP A 1 87 ? 13.072 -0.200 -18.382 1.00 92.75 87 TRP A C 1
ATOM 655 O O . TRP A 1 87 ? 13.539 0.514 -17.501 1.00 92.75 87 TRP A O 1
ATOM 665 N N . ILE A 1 88 ? 12.677 -1.458 -18.136 1.00 90.56 88 ILE A N 1
ATOM 666 C CA . ILE A 1 88 ? 12.746 -2.084 -16.801 1.00 90.56 88 ILE A CA 1
ATOM 667 C C . ILE A 1 88 ? 14.189 -2.100 -16.294 1.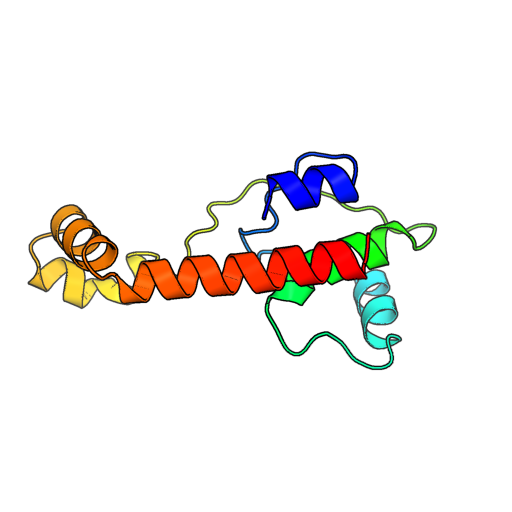00 90.56 88 ILE A C 1
ATOM 669 O O . ILE A 1 88 ? 14.438 -1.714 -15.156 1.00 90.56 88 ILE A O 1
ATOM 673 N N . ALA A 1 89 ? 15.150 -2.509 -17.127 1.00 92.44 89 ALA A N 1
ATOM 674 C CA . ALA A 1 89 ? 16.553 -2.575 -16.727 1.00 92.44 89 ALA A CA 1
ATOM 675 C C . ALA A 1 89 ? 17.123 -1.200 -16.330 1.00 92.44 89 ALA A C 1
ATOM 677 O O . ALA A 1 89 ? 17.890 -1.109 -15.372 1.00 92.44 89 ALA A O 1
ATOM 678 N N . ASP A 1 90 ? 16.740 -0.132 -17.033 1.00 92.31 90 ASP A N 1
ATOM 679 C CA . ASP A 1 90 ? 17.109 1.239 -16.664 1.00 92.31 90 ASP A CA 1
ATOM 680 C C . ASP A 1 90 ? 16.380 1.713 -15.402 1.00 92.31 90 ASP A C 1
ATOM 682 O O . ASP A 1 90 ? 16.998 2.276 -14.497 1.00 92.31 90 ASP A O 1
ATOM 686 N N . PHE A 1 91 ? 15.074 1.452 -15.312 1.00 89.38 91 PHE A N 1
ATOM 687 C CA . PHE A 1 91 ? 14.247 1.848 -14.179 1.00 89.38 91 PHE A CA 1
ATOM 688 C C . PHE A 1 91 ? 14.713 1.181 -12.879 1.00 89.38 91 PHE A C 1
ATOM 690 O O . PHE A 1 91 ? 14.874 1.865 -11.868 1.00 89.38 91 PHE A O 1
ATOM 697 N N . ASP A 1 92 ? 15.006 -0.119 -12.904 1.00 90.81 92 ASP A N 1
ATOM 698 C CA . ASP A 1 92 ? 15.562 -0.862 -11.769 1.00 90.81 92 ASP A CA 1
ATOM 699 C C . ASP A 1 92 ? 17.065 -0.603 -11.565 1.00 90.81 92 ASP A C 1
ATOM 701 O O . ASP A 1 92 ? 17.596 -0.862 -10.484 1.00 90.81 92 ASP A O 1
ATOM 705 N N . GLY A 1 93 ? 17.769 -0.053 -12.556 1.00 93.62 93 GLY A N 1
ATOM 706 C CA . GLY A 1 93 ? 19.158 0.392 -12.410 1.00 93.62 93 GLY A CA 1
ATOM 707 C C . GLY A 1 93 ? 19.313 1.638 -11.526 1.00 93.62 93 GLY A C 1
ATOM 708 O O . GLY A 1 93 ? 20.399 1.902 -11.002 1.00 93.62 93 GLY A O 1
ATOM 709 N N . LYS A 1 94 ? 18.230 2.395 -11.321 1.00 93.38 94 LYS A N 1
ATOM 710 C CA . LYS A 1 94 ? 18.199 3.646 -10.552 1.00 93.38 94 LYS A CA 1
ATOM 711 C C . LYS A 1 94 ? 18.031 3.389 -9.057 1.00 93.38 94 LYS A C 1
ATOM 713 O O . LYS A 1 94 ? 16.964 3.019 -8.565 1.00 93.38 94 LYS A O 1
ATOM 718 N N . THR A 1 95 ? 19.096 3.620 -8.291 1.00 95.69 95 THR A N 1
ATOM 719 C CA . THR A 1 95 ? 19.103 3.407 -6.829 1.00 95.69 95 THR A CA 1
ATOM 720 C C . THR A 1 95 ? 18.072 4.254 -6.075 1.00 95.69 95 THR A C 1
ATOM 722 O O . THR A 1 95 ? 17.591 3.849 -5.015 1.00 95.69 95 THR A O 1
ATOM 725 N N . GLU A 1 96 ? 17.688 5.406 -6.619 1.00 94.62 96 GLU A N 1
ATOM 726 C CA . GLU A 1 96 ? 16.657 6.282 -6.073 1.00 94.62 96 GLU A CA 1
ATOM 727 C C . GLU A 1 96 ? 15.274 5.616 -6.026 1.00 94.62 96 GLU A C 1
ATOM 729 O O . GLU A 1 96 ? 14.550 5.801 -5.043 1.00 94.62 96 GLU A O 1
ATOM 734 N N . HIS A 1 97 ? 14.932 4.782 -7.015 1.00 90.44 97 HIS A N 1
ATOM 735 C CA . HIS A 1 97 ? 13.670 4.041 -7.040 1.00 90.44 97 HIS A CA 1
ATOM 736 C C . HIS A 1 97 ? 13.647 2.976 -5.944 1.00 90.44 97 HIS A C 1
ATOM 738 O O . HIS A 1 97 ? 12.682 2.873 -5.186 1.00 90.44 97 HIS A O 1
ATOM 744 N N . TRP A 1 98 ? 14.758 2.262 -5.748 1.00 91.94 98 TRP A N 1
ATOM 745 C CA . TRP A 1 98 ? 14.907 1.331 -4.627 1.00 91.94 98 TRP A CA 1
ATOM 746 C C . TRP A 1 98 ? 14.794 2.028 -3.271 1.00 91.94 98 TRP A C 1
ATOM 748 O O . TRP A 1 98 ? 14.093 1.542 -2.381 1.00 91.94 98 TRP A O 1
ATOM 758 N N . ALA A 1 99 ? 15.422 3.194 -3.112 1.00 95.06 99 ALA A N 1
ATOM 759 C CA . ALA A 1 99 ? 15.295 3.984 -1.892 1.00 95.06 99 ALA A CA 1
ATOM 760 C C . ALA A 1 99 ? 13.840 4.424 -1.642 1.00 95.06 99 ALA A C 1
ATOM 762 O O . ALA A 1 99 ? 13.379 4.427 -0.498 1.00 95.06 99 ALA A O 1
ATOM 763 N N . GLN A 1 100 ? 13.097 4.766 -2.697 1.00 91.19 100 GLN A N 1
ATOM 764 C CA . GLN A 1 100 ? 11.677 5.095 -2.606 1.00 91.19 100 GLN A CA 1
ATOM 765 C C . GLN A 1 100 ? 10.820 3.884 -2.215 1.00 91.19 100 GLN A C 1
ATOM 767 O O . GLN A 1 100 ? 10.036 4.005 -1.272 1.00 91.19 100 GLN A O 1
ATOM 772 N N . ARG A 1 101 ? 11.016 2.719 -2.849 1.00 90.00 101 ARG A N 1
ATOM 773 C CA . ARG A 1 101 ? 10.351 1.451 -2.485 1.00 90.00 101 ARG A CA 1
ATOM 774 C C . ARG A 1 101 ? 10.558 1.119 -1.004 1.00 90.00 101 ARG A C 1
ATOM 776 O O . ARG A 1 101 ? 9.605 0.805 -0.295 1.00 90.00 101 ARG A O 1
ATOM 783 N N . MET A 1 102 ? 11.788 1.260 -0.502 1.00 93.88 102 MET A N 1
ATOM 784 C CA . MET A 1 102 ? 12.093 1.023 0.915 1.00 93.88 102 MET A CA 1
ATOM 785 C C . MET A 1 102 ? 11.408 2.029 1.844 1.00 93.88 102 MET A C 1
ATOM 787 O O . MET A 1 102 ? 10.927 1.647 2.908 1.00 93.88 102 MET A O 1
ATOM 791 N N . ARG A 1 103 ? 11.323 3.307 1.453 1.00 94.12 103 ARG A N 1
ATOM 792 C CA . ARG A 1 103 ? 10.622 4.333 2.240 1.00 94.12 103 ARG A CA 1
ATOM 793 C C . ARG A 1 103 ? 9.118 4.061 2.325 1.00 94.12 103 ARG A C 1
ATOM 795 O O . ARG A 1 103 ? 8.543 4.212 3.398 1.00 94.12 103 ARG A O 1
ATOM 802 N N . ILE A 1 104 ? 8.501 3.631 1.224 1.00 92.12 104 ILE A N 1
ATOM 803 C CA . ILE A 1 104 ? 7.098 3.190 1.195 1.00 92.12 104 ILE A CA 1
ATOM 804 C C . ILE A 1 104 ? 6.909 2.016 2.161 1.00 92.12 104 ILE A C 1
ATOM 806 O O . ILE A 1 104 ? 6.101 2.111 3.083 1.00 92.12 104 ILE A O 1
ATOM 810 N N . GLY A 1 105 ? 7.739 0.976 2.029 1.00 93.44 105 GLY A N 1
ATOM 811 C CA . GLY A 1 105 ? 7.691 -0.191 2.909 1.00 93.44 105 GLY A CA 1
ATOM 812 C C . GLY A 1 105 ? 7.906 0.142 4.388 1.00 93.44 105 GLY A C 1
ATOM 813 O O . GLY A 1 105 ? 7.298 -0.488 5.253 1.00 93.44 105 GLY A O 1
ATOM 814 N N . LEU A 1 106 ? 8.735 1.145 4.698 1.00 95.62 106 LEU A N 1
ATOM 815 C CA . LEU A 1 106 ? 8.915 1.637 6.064 1.00 95.62 106 LEU A CA 1
ATOM 816 C C . LEU A 1 106 ? 7.629 2.271 6.606 1.00 95.62 106 LEU A C 1
ATOM 818 O O . LEU A 1 106 ? 7.206 1.909 7.700 1.00 95.62 106 LEU A O 1
ATOM 822 N N . HIS A 1 107 ? 6.982 3.162 5.848 1.00 95.38 107 HIS A N 1
ATOM 823 C CA . HIS A 1 107 ? 5.724 3.786 6.271 1.00 95.38 107 HIS A CA 1
ATOM 824 C C . HIS A 1 107 ? 4.623 2.757 6.548 1.00 95.38 107 HIS A C 1
ATOM 826 O 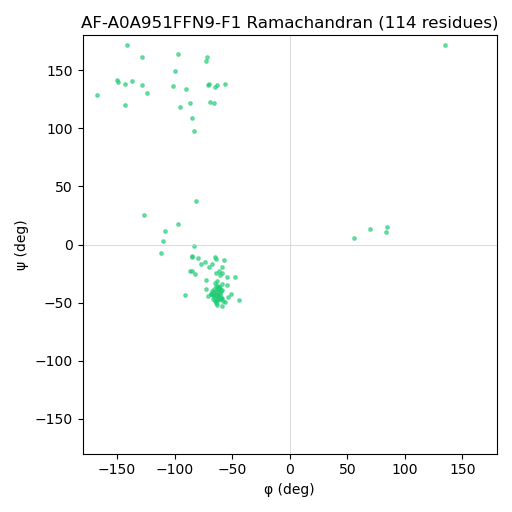O . HIS A 1 107 ? 3.887 2.893 7.522 1.00 95.38 107 HIS A O 1
ATOM 832 N N . GLU A 1 108 ? 4.534 1.713 5.727 1.00 95.19 108 GLU A N 1
ATOM 833 C CA . GLU A 1 108 ? 3.602 0.603 5.937 1.00 95.19 108 GLU A CA 1
ATOM 834 C C . GLU A 1 108 ? 3.906 -0.166 7.228 1.00 95.19 108 GLU A C 1
ATOM 836 O O . GLU A 1 108 ? 3.013 -0.395 8.040 1.00 95.19 108 GLU A O 1
ATOM 841 N N . VAL A 1 109 ? 5.169 -0.539 7.464 1.00 96.31 109 VAL A N 1
ATOM 842 C CA . VAL A 1 109 ? 5.570 -1.284 8.672 1.00 96.31 109 VAL A CA 1
ATOM 843 C C . VAL A 1 109 ? 5.380 -0.454 9.943 1.00 96.31 109 VAL A C 1
ATOM 845 O O . VAL A 1 109 ? 4.892 -0.977 10.945 1.00 96.31 109 VAL A O 1
ATOM 848 N N . GLU A 1 110 ? 5.704 0.838 9.911 1.00 95.81 110 GLU A N 1
ATOM 849 C CA . GLU A 1 110 ? 5.454 1.752 11.031 1.00 95.81 110 GLU A CA 1
ATOM 850 C C . GLU A 1 110 ? 3.958 1.887 11.342 1.00 95.81 110 GLU A C 1
ATOM 852 O O . GLU A 1 110 ? 3.574 1.946 12.512 1.00 95.81 110 GLU A O 1
ATOM 857 N N . ALA A 1 111 ? 3.104 1.918 10.315 1.00 95.06 111 ALA A N 1
ATOM 858 C CA . ALA A 1 111 ? 1.656 1.923 10.493 1.00 95.06 111 ALA A CA 1
ATOM 859 C C . ALA A 1 111 ? 1.162 0.604 11.105 1.00 95.06 111 ALA A C 1
ATOM 861 O O . ALA A 1 111 ? 0.370 0.623 12.046 1.00 95.06 111 ALA A O 1
ATOM 862 N N . ILE A 1 112 ? 1.672 -0.541 10.637 1.00 95.69 112 ILE A N 1
ATOM 863 C CA . ILE A 1 112 ? 1.345 -1.860 11.200 1.00 95.69 112 ILE A CA 1
ATOM 864 C C . ILE A 1 112 ? 1.665 -1.908 12.693 1.00 95.69 112 ILE A C 1
ATOM 866 O O . ILE A 1 112 ? 0.802 -2.283 13.479 1.00 95.69 112 ILE A O 1
ATOM 870 N N . GLU A 1 113 ? 2.864 -1.494 13.111 1.00 95.12 113 GLU A N 1
ATOM 871 C CA . GLU A 1 113 ? 3.240 -1.515 14.533 1.00 95.12 113 GLU A CA 1
ATOM 872 C C . GLU A 1 113 ? 2.316 -0.641 15.389 1.00 95.12 113 GLU A C 1
ATOM 874 O O . GLU A 1 113 ? 1.970 -1.003 16.511 1.00 95.12 113 GLU A O 1
ATOM 879 N N . ARG A 1 114 ? 1.886 0.503 14.853 1.00 92.12 114 ARG A N 1
ATOM 880 C CA . ARG A 1 114 ? 1.023 1.454 15.560 1.00 92.12 114 ARG A CA 1
ATOM 881 C C . ARG A 1 114 ? -0.419 0.956 15.706 1.00 92.12 114 ARG A C 1
ATOM 883 O O . ARG A 1 114 ? -1.088 1.333 16.667 1.00 92.12 114 ARG A O 1
ATOM 890 N N . TRP A 1 115 ? -0.899 0.161 14.747 1.00 91.62 115 TRP A N 1
ATOM 891 C CA . TRP A 1 115 ? -2.303 -0.251 14.639 1.00 91.62 115 TRP A CA 1
ATOM 892 C C . TRP A 1 115 ? -2.570 -1.735 14.894 1.00 91.62 115 TRP A C 1
ATOM 894 O O . TRP A 1 115 ? -3.749 -2.093 14.952 1.00 91.62 115 TRP A O 1
ATOM 904 N N . ARG A 1 116 ? -1.544 -2.583 15.040 1.00 85.19 116 ARG A N 1
ATOM 905 C CA . ARG A 1 116 ? -1.710 -4.006 15.382 1.00 85.19 116 ARG A CA 1
ATOM 906 C C . ARG A 1 116 ? -2.347 -4.222 16.749 1.00 85.19 116 ARG A C 1
ATOM 908 O O . ARG A 1 116 ? -2.318 -3.299 17.596 1.00 85.19 116 ARG A O 1
#

Radius of gyration: 16.95 Å; Cα contacts (8 Å, |Δi|>4): 98; chains: 1; bounding box: 40×26×43 Å